Protein AF-A0A427ADV6-F1 (afdb_monomer_lite)

Radius of gyration: 22.24 Å; chains: 1; bounding box: 59×33×52 Å

Foldseek 3Di:
DPFWDKDKWWAAPVRDTDDPDDPDPVGTQAIEIETEQCQAGLVPGGDDNVVVVVVVVVCVVVRHPHYHYDDPPCNVPPDDDFDALLPDDDPVDPPDRDGHHPLQVVVVCVVSVHDPVDDSVVSLVVSVVVCVVVVHHRNDPNSVVVVVVVVVVVVD

InterPro domains:
  IPR000138 Hydroxymethylglutaryl-CoA lyase, active site [PS01062] (83-92)
  IPR000891 Pyruvate carboxyltransferase [PF00682] (75-130)
  IPR013785 Aldolase-type TIM barrel [G3DSA:3.20.20.70] (5-76)
  IPR013785 Aldolase-type TIM barrel [G3DSA:3.20.20.70] (77-149)
  IPR043594 HMG-CoA lyase [PTHR42738] (75-155)

Structure (mmCIF, N/CA/C/O backbone):
data_AF-A0A427ADV6-F1
#
_entry.id   AF-A0A427ADV6-F1
#
loop_
_atom_site.group_PDB
_atom_site.id
_atom_site.type_symbol
_atom_site.label_atom_id
_atom_site.label_alt_id
_atom_site.label_comp_id
_atom_site.label_asym_id
_atom_site.label_entity_id
_atom_site.label_seq_id
_atom_site.pdbx_PDB_ins_code
_atom_site.Cartn_x
_atom_site.Cartn_y
_atom_site.Cartn_z
_atom_site.occupancy
_atom_site.B_iso_or_equiv
_atom_site.auth_seq_id
_atom_site.auth_comp_id
_atom_site.auth_asym_id
_atom_site.auth_atom_id
_atom_site.pdbx_PDB_model_num
ATOM 1 N N . MET A 1 1 ? 5.000 10.849 -22.763 1.00 41.97 1 MET A N 1
ATOM 2 C CA . MET A 1 1 ? 5.275 9.933 -21.638 1.00 41.97 1 MET A CA 1
ATOM 3 C C . MET A 1 1 ? 5.965 10.737 -20.554 1.00 41.97 1 MET A C 1
ATOM 5 O O . MET A 1 1 ? 7.061 11.215 -20.810 1.00 41.97 1 MET A O 1
ATOM 9 N N . ARG A 1 2 ? 5.294 11.013 -19.429 1.00 46.81 2 ARG A N 1
ATOM 10 C CA . ARG A 1 2 ? 5.815 11.906 -18.369 1.00 46.81 2 ARG A CA 1
ATOM 11 C C . ARG A 1 2 ? 5.969 11.225 -16.999 1.00 46.81 2 ARG A C 1
ATOM 13 O O . ARG A 1 2 ? 6.386 11.890 -16.062 1.00 46.81 2 ARG A O 1
ATOM 20 N N . THR A 1 3 ? 5.647 9.939 -16.863 1.00 48.06 3 THR A N 1
ATOM 21 C CA . THR A 1 3 ? 5.437 9.306 -15.544 1.00 48.06 3 THR A CA 1
ATOM 22 C C . THR A 1 3 ? 6.441 8.222 -15.155 1.00 48.06 3 THR A C 1
ATOM 24 O O . THR A 1 3 ? 6.494 7.864 -13.980 1.00 48.06 3 THR A O 1
ATOM 27 N N . THR A 1 4 ? 7.279 7.732 -16.070 1.00 53.75 4 THR A N 1
ATOM 28 C CA . THR A 1 4 ? 8.425 6.890 -15.700 1.00 53.75 4 THR A CA 1
ATOM 29 C C . THR A 1 4 ? 9.515 7.798 -15.137 1.00 53.75 4 THR A C 1
ATOM 31 O O . THR A 1 4 ? 10.126 8.576 -15.873 1.00 53.75 4 THR A O 1
ATOM 34 N N . GLN A 1 5 ? 9.722 7.756 -13.822 1.00 58.78 5 GLN A N 1
ATOM 35 C CA . GLN A 1 5 ? 10.855 8.437 -13.205 1.00 58.78 5 GLN A CA 1
ATOM 36 C C . GLN A 1 5 ? 12.057 7.506 -13.274 1.00 58.78 5 GLN A C 1
ATOM 38 O O . GLN A 1 5 ? 11.994 6.357 -12.838 1.00 58.78 5 GLN A O 1
ATOM 43 N N . TYR A 1 6 ? 13.151 8.022 -13.825 1.00 66.75 6 TYR A N 1
ATOM 44 C CA . TYR A 1 6 ? 14.423 7.322 -13.850 1.00 66.75 6 TYR A CA 1
ATOM 45 C C . TYR A 1 6 ? 15.341 7.944 -12.819 1.00 66.75 6 TYR A C 1
ATOM 47 O O . TYR A 1 6 ? 15.563 9.156 -12.825 1.00 66.75 6 TYR A O 1
ATOM 55 N N . TRP A 1 7 ? 15.888 7.104 -11.953 1.00 60.16 7 TRP A N 1
ATOM 56 C CA . TRP A 1 7 ? 16.974 7.495 -11.069 1.00 60.16 7 TRP A CA 1
ATOM 57 C C . TRP A 1 7 ? 18.241 6.829 -11.564 1.00 60.16 7 TRP A C 1
ATOM 59 O O . TRP A 1 7 ? 18.233 5.642 -11.882 1.00 60.16 7 TRP A O 1
ATOM 69 N N . TYR A 1 8 ? 19.320 7.598 -11.645 1.00 67.69 8 TYR A N 1
ATOM 70 C CA . TYR A 1 8 ? 20.611 7.093 -12.080 1.00 67.69 8 TYR A CA 1
ATOM 71 C C . TYR A 1 8 ? 21.647 7.231 -10.974 1.00 67.69 8 TYR A C 1
ATOM 73 O O . TYR A 1 8 ? 21.718 8.244 -10.273 1.00 67.69 8 TYR A O 1
ATOM 81 N N . ARG A 1 9 ? 22.482 6.204 -10.840 1.00 67.50 9 ARG A N 1
ATOM 82 C CA . ARG A 1 9 ? 23.658 6.219 -9.978 1.00 67.50 9 ARG A CA 1
ATOM 83 C C . ARG A 1 9 ? 24.883 5.912 -10.827 1.00 67.50 9 ARG A C 1
ATOM 85 O O . ARG A 1 9 ? 24.930 4.901 -11.519 1.00 67.50 9 ARG A O 1
ATOM 92 N N . TYR A 1 10 ? 25.873 6.797 -10.759 1.00 68.69 10 TYR A N 1
ATOM 93 C CA . TYR A 1 10 ? 27.177 6.551 -11.364 1.00 68.69 10 TYR A CA 1
ATOM 94 C C . TYR A 1 10 ? 28.051 5.782 -10.382 1.00 68.69 10 TYR A C 1
ATOM 96 O O . TYR A 1 10 ? 28.064 6.095 -9.186 1.00 68.69 10 TYR A O 1
ATOM 104 N N . ARG A 1 11 ? 28.818 4.822 -10.895 1.00 65.00 11 ARG A N 1
ATOM 105 C CA . ARG A 1 11 ? 29.942 4.228 -10.170 1.00 65.00 11 ARG A CA 1
ATOM 106 C C . ARG A 1 11 ? 31.261 4.561 -10.849 1.00 65.00 11 ARG A C 1
ATOM 108 O O . ARG A 1 11 ? 31.338 4.678 -12.075 1.00 65.00 11 ARG A O 1
ATOM 115 N N . ASP A 1 12 ? 32.298 4.744 -10.039 1.00 65.81 12 ASP A N 1
ATOM 116 C CA . ASP A 1 12 ? 33.672 4.797 -10.539 1.00 65.81 12 ASP A CA 1
ATOM 117 C C . ASP A 1 12 ? 34.142 3.416 -11.032 1.00 65.81 12 ASP A C 1
ATOM 119 O O . ASP A 1 12 ? 33.444 2.409 -10.898 1.00 65.81 12 ASP A O 1
ATOM 123 N N . LYS A 1 13 ? 35.347 3.359 -11.612 1.00 63.88 13 LYS A N 1
ATOM 124 C CA . LYS A 1 13 ? 35.954 2.111 -12.112 1.00 63.88 13 LYS A CA 1
ATOM 125 C C . LYS A 1 13 ? 36.195 1.054 -11.023 1.00 63.88 13 LYS A C 1
ATOM 127 O O . LYS A 1 13 ? 36.498 -0.085 -11.358 1.00 63.88 13 LYS A O 1
ATOM 132 N N . LEU A 1 14 ? 36.092 1.429 -9.747 1.00 65.50 14 LEU A N 1
ATOM 133 C CA . LEU A 1 14 ? 36.281 0.567 -8.579 1.00 65.50 14 LEU A CA 1
ATOM 134 C C . LEU A 1 14 ? 34.939 0.127 -7.961 1.00 65.50 14 LEU A C 1
ATOM 136 O O . LEU A 1 14 ? 34.932 -0.616 -6.983 1.00 65.50 14 LEU A O 1
ATOM 140 N N . GLY A 1 15 ? 33.802 0.552 -8.528 1.00 61.91 15 GLY A N 1
ATOM 141 C CA . GLY A 1 15 ? 32.462 0.185 -8.071 1.00 61.91 15 GLY A CA 1
ATOM 142 C C . GLY A 1 15 ? 31.889 1.076 -6.961 1.00 61.91 15 GLY A C 1
ATOM 143 O O . GLY A 1 15 ? 30.833 0.747 -6.414 1.00 61.91 15 GLY A O 1
ATOM 144 N N . THR A 1 16 ? 32.520 2.205 -6.630 1.00 64.56 16 THR A N 1
ATOM 145 C CA . THR A 1 16 ? 32.068 3.112 -5.560 1.00 64.56 16 THR A CA 1
ATOM 146 C C . THR A 1 16 ? 30.948 4.041 -6.052 1.00 64.56 16 THR A C 1
ATOM 148 O O . THR A 1 16 ? 31.099 4.636 -7.121 1.00 64.56 16 THR A O 1
ATOM 151 N N . PRO A 1 17 ? 29.842 4.234 -5.299 1.00 61.41 17 PRO A N 1
ATOM 152 C CA . PRO A 1 17 ? 28.791 5.195 -5.648 1.00 61.41 17 PRO A CA 1
ATOM 153 C C . PRO A 1 17 ? 29.295 6.645 -5.716 1.00 61.41 17 PRO A C 1
ATOM 155 O O . PRO A 1 17 ? 29.901 7.145 -4.770 1.00 61.41 17 PRO A O 1
ATOM 158 N N . VAL A 1 18 ? 28.971 7.359 -6.795 1.00 64.12 18 VAL A N 1
ATOM 159 C CA . VAL A 1 18 ? 29.383 8.753 -7.026 1.00 64.12 18 VAL A CA 1
ATOM 160 C C . VAL A 1 18 ? 28.156 9.668 -6.995 1.00 64.12 18 VAL A C 1
ATOM 162 O O . VAL A 1 18 ? 27.179 9.440 -7.708 1.00 64.12 18 VAL A O 1
ATOM 165 N N . ARG A 1 19 ? 28.189 10.729 -6.174 1.00 56.81 19 ARG A N 1
ATOM 166 C CA . ARG A 1 19 ? 27.115 11.740 -6.138 1.00 56.81 19 ARG A CA 1
ATOM 167 C C . ARG A 1 19 ? 27.128 12.593 -7.409 1.00 56.81 19 ARG A C 1
ATOM 169 O O . ARG A 1 19 ? 28.155 13.149 -7.796 1.00 56.81 19 ARG A O 1
ATOM 176 N N . THR A 1 20 ? 25.956 12.727 -8.019 1.00 53.91 20 THR A N 1
ATOM 177 C CA . THR A 1 20 ? 25.670 13.504 -9.229 1.00 53.91 20 THR A CA 1
ATOM 178 C C . THR A 1 20 ? 25.821 15.003 -8.973 1.00 53.91 20 THR A C 1
ATOM 180 O O . THR A 1 20 ? 24.867 15.687 -8.619 1.00 53.91 20 THR A O 1
ATOM 183 N N . GLY A 1 21 ? 27.046 15.504 -9.117 1.00 49.09 21 GLY A N 1
ATOM 184 C CA . GLY A 1 21 ? 27.366 16.935 -9.061 1.00 49.09 21 GLY A CA 1
ATOM 185 C C . GLY A 1 21 ? 28.679 17.312 -9.753 1.00 49.09 21 GLY A C 1
ATOM 186 O O . GLY A 1 21 ? 29.092 18.463 -9.680 1.00 49.09 21 GLY A O 1
ATOM 187 N N . LYS A 1 22 ? 29.359 16.364 -10.413 1.00 43.56 22 LYS A N 1
ATOM 188 C CA . LYS A 1 22 ? 30.622 16.612 -11.122 1.00 43.56 22 LYS A CA 1
ATOM 189 C C . LYS A 1 22 ? 30.373 16.639 -12.629 1.00 43.56 22 LYS A C 1
ATOM 191 O O . LYS A 1 22 ? 29.884 15.672 -13.200 1.00 43.56 22 LYS A O 1
ATOM 196 N N . SER A 1 23 ? 30.725 17.757 -13.252 1.00 41.84 23 SER A N 1
ATOM 197 C CA . SER A 1 23 ? 30.502 18.125 -14.657 1.00 41.84 23 SER A CA 1
ATOM 198 C C . SER A 1 23 ? 31.355 17.362 -15.683 1.00 41.84 23 SER A C 1
ATOM 200 O O . SER A 1 23 ? 31.376 17.747 -16.848 1.00 41.84 23 SER A O 1
ATOM 202 N N . ASN A 1 24 ? 32.054 16.290 -15.295 1.00 49.88 24 ASN A N 1
ATOM 203 C CA . ASN A 1 24 ? 32.928 15.553 -16.204 1.00 49.88 24 ASN A CA 1
ATOM 204 C C . ASN A 1 24 ? 32.726 14.039 -16.048 1.00 49.88 24 ASN A C 1
ATOM 206 O O . ASN A 1 24 ? 33.177 13.445 -15.072 1.00 49.88 24 ASN A O 1
ATOM 210 N N . LEU A 1 25 ? 32.007 13.435 -17.001 1.00 54.91 25 LEU A N 1
ATOM 211 C CA . LEU A 1 25 ? 31.660 12.006 -17.024 1.00 54.91 25 LEU A CA 1
ATOM 212 C C . LEU A 1 25 ? 32.768 11.119 -17.626 1.00 54.91 25 LEU A C 1
ATOM 214 O O . LEU A 1 25 ? 32.648 9.894 -17.631 1.00 54.91 25 LEU A O 1
ATOM 218 N N . ALA A 1 26 ? 33.853 11.721 -18.123 1.00 50.38 26 ALA A N 1
ATOM 219 C CA . ALA A 1 26 ? 34.992 11.018 -18.701 1.00 50.38 26 ALA A CA 1
ATOM 220 C C . ALA A 1 26 ? 35.737 10.203 -17.623 1.00 50.38 26 ALA A C 1
ATOM 222 O O . ALA A 1 26 ? 36.619 10.713 -16.937 1.00 50.38 26 ALA A O 1
ATOM 223 N N . GLY A 1 27 ? 35.363 8.930 -17.456 1.00 53.81 27 GLY A N 1
ATOM 224 C CA . GLY A 1 27 ? 36.023 7.997 -16.533 1.00 53.81 27 GLY A CA 1
ATOM 225 C C . GLY A 1 27 ? 35.102 7.082 -15.724 1.00 53.81 27 GLY A C 1
ATOM 226 O O . GLY A 1 27 ? 35.614 6.179 -15.065 1.00 53.81 27 GLY A O 1
ATOM 227 N N . TYR A 1 28 ? 33.783 7.276 -15.786 1.00 59.75 28 TYR A N 1
ATOM 228 C CA . TYR A 1 28 ? 32.787 6.426 -15.124 1.00 59.75 28 TYR A CA 1
ATOM 229 C C . TYR A 1 28 ? 32.260 5.385 -16.114 1.00 59.75 28 TYR A C 1
ATOM 231 O O . TYR A 1 28 ? 31.980 5.729 -17.260 1.00 59.75 28 TYR A O 1
ATOM 239 N N . SER A 1 29 ? 32.154 4.119 -15.707 1.00 56.00 29 SER A N 1
ATOM 240 C CA . SER A 1 29 ? 31.864 3.010 -16.635 1.00 56.00 29 SER A CA 1
ATOM 241 C C . SER A 1 29 ? 30.601 2.212 -16.318 1.00 56.00 29 SER A C 1
ATOM 243 O O . SER A 1 29 ? 30.346 1.220 -16.989 1.00 56.00 29 SER A O 1
ATOM 245 N N . ILE A 1 30 ? 29.814 2.595 -15.309 1.00 55.78 30 ILE A N 1
ATOM 246 C CA . ILE A 1 30 ? 28.619 1.838 -14.905 1.00 55.78 30 ILE A CA 1
ATOM 247 C C . ILE A 1 30 ? 27.530 2.827 -14.480 1.00 55.78 30 ILE A C 1
ATOM 249 O O . ILE A 1 30 ? 27.680 3.540 -13.481 1.00 55.78 30 ILE A O 1
ATOM 253 N N . LEU A 1 31 ? 26.455 2.871 -15.270 1.00 67.06 31 LEU A N 1
ATOM 254 C CA . LEU A 1 31 ? 25.216 3.582 -14.970 1.00 67.06 31 LEU A CA 1
ATOM 255 C C . LEU A 1 31 ? 24.190 2.549 -14.495 1.00 67.06 31 LEU A C 1
ATOM 257 O O . LEU A 1 31 ? 23.659 1.791 -15.306 1.00 67.06 31 LEU A O 1
ATOM 261 N N . GLU A 1 32 ? 23.940 2.509 -13.187 1.00 73.31 32 GLU A N 1
ATOM 262 C CA . GLU A 1 32 ? 22.789 1.790 -12.638 1.00 73.31 32 GLU A CA 1
ATOM 263 C C . GLU A 1 32 ? 21.568 2.687 -12.807 1.00 73.31 32 GLU A C 1
ATOM 265 O O . GLU A 1 32 ? 21.523 3.794 -12.252 1.00 73.31 32 GLU A O 1
ATOM 270 N N . VAL A 1 33 ? 20.588 2.223 -13.581 1.00 77.31 33 VAL A N 1
ATOM 271 C CA . VAL A 1 33 ? 19.334 2.949 -13.787 1.00 77.31 33 VAL A CA 1
ATOM 272 C C . VAL A 1 33 ? 18.193 2.209 -13.124 1.00 77.31 33 VAL A C 1
ATOM 274 O O . VAL A 1 33 ? 17.997 1.016 -13.328 1.00 77.31 33 VAL A O 1
ATOM 277 N N . TYR A 1 34 ? 17.407 2.946 -12.354 1.00 82.12 34 TYR A N 1
ATOM 278 C CA . TYR A 1 34 ? 16.160 2.468 -11.789 1.00 82.12 34 TYR A CA 1
ATOM 279 C C . TYR A 1 34 ? 14.988 2.990 -12.615 1.00 82.12 34 TYR A C 1
ATOM 281 O O . TYR A 1 34 ? 14.861 4.201 -12.805 1.00 82.12 34 TYR A O 1
ATOM 289 N N . VAL A 1 35 ? 14.133 2.086 -13.082 1.00 83.56 35 VAL A N 1
ATOM 290 C CA . VAL A 1 35 ? 12.896 2.394 -13.806 1.00 83.56 35 VAL A CA 1
ATOM 291 C C . VAL A 1 35 ? 11.722 2.172 -12.858 1.00 83.56 35 VAL A C 1
ATOM 293 O O . VAL A 1 35 ? 11.504 1.047 -12.412 1.00 83.56 35 VAL A O 1
ATOM 296 N N . SER A 1 36 ? 10.966 3.226 -12.543 1.00 82.50 36 SER A N 1
ATOM 297 C CA . SER A 1 36 ? 9.758 3.124 -11.713 1.00 82.50 36 SER A CA 1
ATOM 298 C C . SER A 1 36 ? 8.499 2.790 -12.527 1.00 82.50 36 SER A C 1
ATOM 300 O O . SER A 1 36 ? 8.480 2.940 -13.750 1.00 82.50 36 SER A O 1
ATOM 302 N N . CYS A 1 37 ? 7.425 2.380 -11.839 1.00 80.81 37 CYS A N 1
ATOM 303 C CA . CYS A 1 37 ? 6.101 2.115 -12.424 1.00 80.81 37 CYS A CA 1
ATOM 304 C C . CYS A 1 37 ? 6.098 1.021 -13.512 1.00 80.81 37 CYS A C 1
ATOM 306 O O . CYS A 1 37 ? 5.369 1.124 -14.496 1.00 80.81 37 CYS A O 1
ATOM 308 N N . VAL A 1 38 ? 6.918 -0.026 -13.365 1.00 83.06 38 VAL A N 1
ATOM 309 C CA . VAL A 1 38 ? 7.090 -1.051 -14.419 1.00 83.06 38 VAL A CA 1
ATOM 310 C C . VAL A 1 38 ? 5.880 -1.969 -14.598 1.00 83.06 38 VAL A C 1
ATOM 312 O O . VAL A 1 38 ? 5.719 -2.550 -15.662 1.00 83.06 38 VAL A O 1
ATOM 315 N N . VAL A 1 39 ? 5.020 -2.090 -13.585 1.00 80.62 39 VAL A N 1
ATOM 316 C CA . VAL A 1 39 ? 3.781 -2.884 -13.678 1.00 80.62 39 VAL A CA 1
ATOM 317 C C . VAL A 1 39 ? 2.550 -1.993 -13.858 1.00 80.62 39 VAL A C 1
ATOM 319 O O . VAL A 1 39 ? 1.624 -2.320 -14.601 1.00 80.62 39 VAL A O 1
ATOM 322 N N . GLY A 1 40 ? 2.548 -0.820 -13.232 1.00 76.06 40 GLY A N 1
ATOM 323 C CA . GLY A 1 40 ? 1.466 0.146 -13.343 1.00 76.06 40 GLY A CA 1
ATOM 324 C C . GLY A 1 40 ? 1.908 1.536 -12.913 1.00 76.06 40 GLY A C 1
ATOM 325 O O . GLY A 1 40 ? 2.810 1.692 -12.095 1.00 76.06 40 GLY A O 1
ATOM 326 N N . CYS A 1 41 ? 1.259 2.547 -13.479 1.00 79.56 41 CYS A N 1
ATOM 327 C CA . CYS A 1 41 ? 1.372 3.938 -13.081 1.00 79.56 41 CYS A CA 1
ATOM 328 C C . CYS A 1 41 ? 0.050 4.372 -12.419 1.00 79.56 41 CYS A C 1
ATOM 330 O O . CYS A 1 41 ? -1.006 4.117 -12.994 1.00 79.56 41 CYS A O 1
ATOM 332 N N . PRO A 1 42 ? 0.056 5.098 -11.286 1.00 71.81 42 PRO A N 1
ATOM 333 C CA . PRO A 1 42 ? -1.174 5.545 -10.626 1.00 71.81 42 PRO A CA 1
ATOM 334 C C . PRO A 1 42 ? -1.992 6.534 -11.460 1.00 71.81 42 PRO A C 1
ATOM 336 O O . PRO A 1 42 ? -3.174 6.728 -11.214 1.00 71.81 42 PRO A O 1
ATOM 339 N N . VAL A 1 43 ? -1.347 7.187 -12.429 1.00 76.75 43 VAL A N 1
ATOM 340 C CA . VAL A 1 43 ? -1.962 8.203 -13.291 1.00 76.75 43 VAL A CA 1
ATOM 341 C C . VAL A 1 43 ? -2.360 7.614 -14.643 1.00 76.75 43 VAL A C 1
ATOM 343 O O . VAL A 1 43 ? -3.436 7.906 -15.151 1.00 76.75 43 VAL A O 1
ATOM 346 N N . GLU A 1 44 ? -1.488 6.800 -15.242 1.00 75.44 44 GLU A N 1
ATOM 347 C CA . GLU A 1 44 ? -1.681 6.274 -16.602 1.00 75.44 44 GLU A CA 1
ATOM 348 C C . GLU A 1 44 ? -2.282 4.855 -16.628 1.00 75.44 44 GLU A C 1
ATOM 350 O O . GLU A 1 44 ? -2.673 4.377 -17.690 1.00 75.44 44 GLU A O 1
ATOM 355 N N . GLY A 1 45 ? -2.394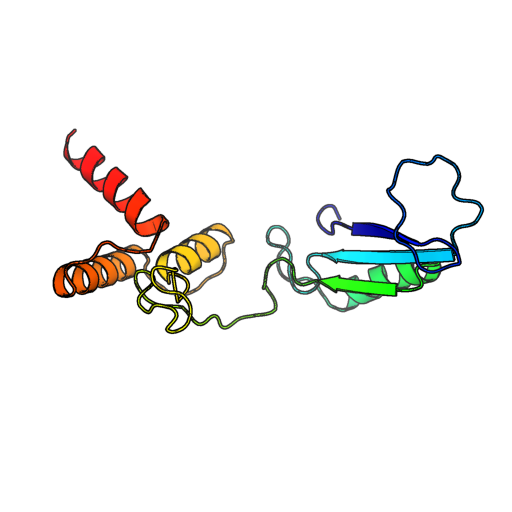 4.190 -15.474 1.00 76.25 45 GLY A N 1
ATOM 356 C CA . GLY A 1 45 ? -2.927 2.835 -15.357 1.00 76.25 45 GLY A CA 1
ATOM 357 C C . GLY A 1 45 ? -1.885 1.743 -15.643 1.00 76.25 45 GLY A C 1
ATOM 358 O O . GLY A 1 45 ? -0.685 1.961 -15.446 1.00 76.25 45 GLY A O 1
ATOM 359 N N . PRO A 1 46 ? -2.320 0.537 -16.056 1.00 81.81 46 PRO A N 1
ATOM 360 C CA . PRO A 1 46 ? -1.428 -0.592 -16.316 1.00 81.81 46 PRO A CA 1
ATOM 361 C C . PRO A 1 46 ? -0.352 -0.257 -17.351 1.00 81.81 46 PRO A C 1
ATOM 363 O O . PRO A 1 46 ? -0.643 0.369 -18.373 1.00 81.81 46 PRO A O 1
ATOM 366 N N . VAL A 1 47 ? 0.882 -0.705 -17.109 1.00 83.19 47 VAL A N 1
ATOM 367 C CA . VAL A 1 47 ? 1.998 -0.496 -18.038 1.00 83.19 47 VAL A CA 1
ATOM 368 C C . VAL A 1 47 ? 2.262 -1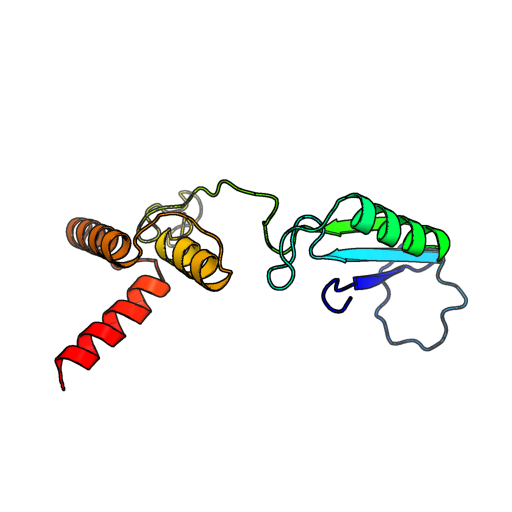.789 -18.819 1.00 83.19 47 VAL A C 1
ATOM 370 O O . VAL A 1 47 ? 2.650 -2.796 -18.232 1.00 83.19 47 VAL A O 1
ATOM 373 N N . PRO A 1 48 ? 2.056 -1.785 -20.148 1.00 84.81 48 PRO A N 1
ATOM 374 C CA . PRO A 1 48 ? 2.380 -2.914 -21.013 1.00 84.81 48 PRO A CA 1
ATOM 375 C C . PRO A 1 48 ? 3.859 -3.333 -20.942 1.00 84.81 48 PRO A C 1
ATOM 377 O O . PRO A 1 48 ? 4.759 -2.489 -20.970 1.00 84.81 48 PRO A O 1
ATOM 380 N N . ALA A 1 49 ? 4.118 -4.643 -20.897 1.00 86.25 49 ALA A N 1
ATOM 381 C CA . ALA A 1 49 ? 5.471 -5.193 -20.766 1.00 86.25 49 ALA A CA 1
ATOM 382 C C . ALA A 1 49 ? 6.388 -4.850 -21.957 1.00 86.25 49 ALA A C 1
ATOM 384 O O . ALA A 1 49 ? 7.588 -4.649 -21.778 1.00 86.25 49 ALA A O 1
ATOM 385 N N . ASP A 1 50 ? 5.832 -4.720 -23.163 1.00 87.88 50 ASP A N 1
ATOM 386 C CA . ASP A 1 50 ? 6.539 -4.280 -24.372 1.00 87.88 50 ASP A CA 1
ATOM 387 C C . ASP A 1 50 ? 7.099 -2.858 -24.224 1.00 87.88 50 ASP A C 1
ATOM 389 O O . ASP A 1 50 ? 8.220 -2.583 -24.657 1.00 87.88 50 ASP A O 1
ATOM 393 N N . LYS A 1 51 ? 6.375 -1.963 -23.540 1.00 86.00 51 LYS A N 1
ATOM 394 C CA . LYS A 1 51 ? 6.871 -0.613 -23.238 1.00 86.00 51 LYS A CA 1
ATOM 395 C C . LYS A 1 51 ? 8.030 -0.642 -22.250 1.00 86.00 51 LYS A C 1
ATOM 397 O O . LYS A 1 51 ? 9.009 0.075 -22.454 1.00 86.00 51 LYS A O 1
ATOM 402 N N . VAL A 1 52 ? 7.946 -1.472 -21.209 1.00 86.94 52 VAL A N 1
ATOM 403 C CA . VAL A 1 52 ? 9.047 -1.651 -20.246 1.00 86.94 52 VAL A CA 1
ATOM 404 C C . VAL A 1 52 ? 10.281 -2.200 -20.958 1.00 86.94 52 VAL A C 1
ATOM 406 O O . VAL A 1 52 ? 11.373 -1.661 -20.793 1.00 86.94 52 VAL A O 1
ATOM 409 N N . ALA A 1 53 ? 10.102 -3.208 -21.814 1.00 87.00 53 ALA A N 1
ATOM 410 C CA . ALA A 1 53 ? 11.176 -3.786 -22.615 1.00 87.00 53 ALA A CA 1
ATOM 411 C C . ALA A 1 53 ? 11.797 -2.763 -23.578 1.00 87.00 53 ALA A C 1
ATOM 413 O O . ALA A 1 53 ? 13.018 -2.703 -23.707 1.00 87.00 53 ALA A O 1
ATOM 414 N N . TYR A 1 54 ? 10.982 -1.919 -24.217 1.00 89.19 54 TYR A N 1
ATOM 415 C CA . TYR A 1 54 ? 11.464 -0.842 -25.082 1.00 89.19 54 TYR A CA 1
ATOM 416 C C . TYR A 1 54 ? 12.344 0.157 -24.320 1.00 89.19 54 TYR A C 1
ATOM 418 O O . TYR A 1 54 ? 13.434 0.503 -24.778 1.00 89.19 54 TYR A O 1
ATOM 426 N N . VAL A 1 55 ? 11.894 0.597 -23.144 1.00 86.25 55 VAL A N 1
ATOM 427 C CA . VAL A 1 55 ? 12.648 1.517 -22.282 1.00 86.25 55 VAL A CA 1
ATOM 428 C C . VAL A 1 55 ? 13.942 0.871 -21.793 1.00 86.25 55 VAL A C 1
ATOM 430 O O . VAL A 1 55 ? 15.003 1.481 -21.905 1.00 86.25 55 VAL A O 1
ATOM 433 N N . ALA A 1 56 ? 13.880 -0.371 -21.310 1.00 86.12 56 ALA A N 1
ATOM 434 C CA . ALA A 1 56 ? 15.056 -1.109 -20.862 1.00 86.12 56 ALA A CA 1
ATOM 435 C C . ALA A 1 56 ? 16.073 -1.281 -21.999 1.00 86.12 56 ALA A C 1
ATOM 437 O O . ALA A 1 56 ? 17.261 -1.044 -21.804 1.00 86.12 56 ALA A O 1
ATOM 438 N N . LYS A 1 57 ? 15.611 -1.595 -23.216 1.00 88.06 57 LYS A N 1
ATOM 439 C CA . LYS A 1 57 ? 16.472 -1.686 -24.399 1.00 88.06 57 LYS A CA 1
ATOM 440 C C . LYS A 1 57 ? 17.128 -0.349 -24.732 1.00 88.06 57 LYS A C 1
ATOM 442 O O . LYS A 1 57 ? 18.325 -0.309 -24.973 1.00 88.06 57 LYS A O 1
ATOM 447 N N . LYS A 1 58 ? 16.379 0.756 -24.692 1.00 86.44 58 LYS A N 1
ATOM 448 C CA . LYS A 1 58 ? 16.949 2.093 -24.913 1.00 86.44 58 LYS A CA 1
ATOM 449 C C . LYS A 1 58 ? 18.016 2.446 -23.881 1.00 86.44 58 LYS A C 1
ATOM 451 O O . LYS A 1 58 ? 19.048 2.983 -24.257 1.00 86.44 58 LYS A O 1
ATOM 456 N N . LEU A 1 59 ? 17.788 2.126 -22.609 1.00 82.88 59 LEU A N 1
ATOM 457 C CA . LEU A 1 59 ? 18.766 2.344 -21.543 1.00 82.88 59 LEU A CA 1
ATOM 458 C C . LEU A 1 59 ? 20.012 1.469 -21.733 1.00 82.88 59 LEU A C 1
ATOM 460 O O . LEU A 1 59 ? 21.133 1.955 -21.587 1.00 82.88 59 LEU A O 1
ATOM 464 N N . TYR A 1 60 ? 19.827 0.212 -22.130 1.00 83.19 60 TYR A N 1
ATOM 465 C CA . TYR A 1 60 ? 20.923 -0.690 -22.470 1.00 83.19 60 TYR A CA 1
ATOM 466 C C . TYR A 1 60 ? 21.763 -0.150 -23.638 1.00 83.19 60 TYR A C 1
ATOM 468 O O . TYR A 1 60 ? 22.979 -0.021 -23.511 1.00 83.19 60 TYR A O 1
ATOM 476 N N . ASP A 1 61 ? 21.117 0.274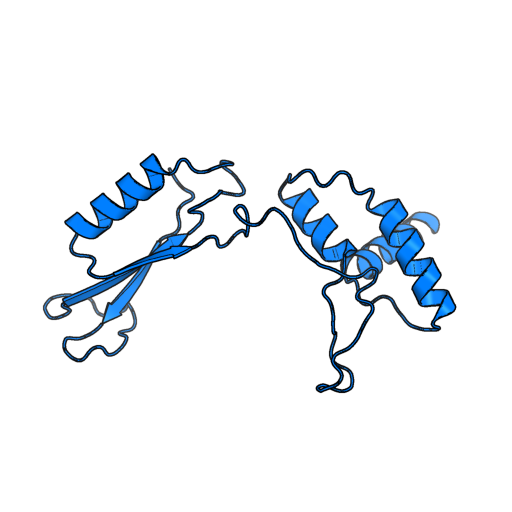 -24.730 1.00 83.06 61 ASP A N 1
ATOM 477 C CA . ASP A 1 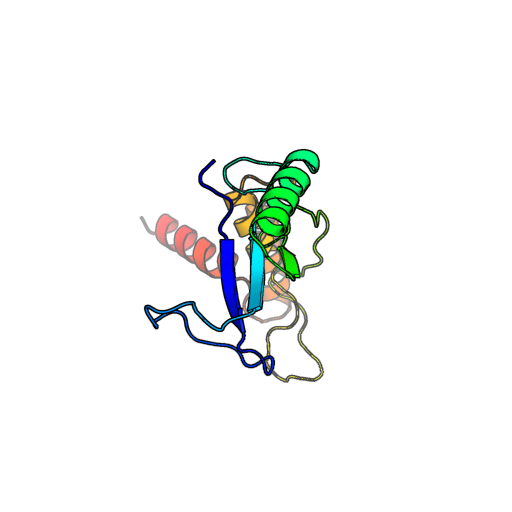61 ? 21.779 0.863 -25.903 1.00 83.06 61 ASP A CA 1
ATOM 478 C C . ASP A 1 61 ? 22.520 2.175 -25.563 1.00 83.06 61 ASP A C 1
ATOM 480 O O . ASP A 1 61 ? 23.485 2.544 -26.230 1.00 83.06 61 ASP A O 1
ATOM 484 N N . MET A 1 62 ? 22.093 2.881 -24.510 1.00 78.38 62 MET A N 1
ATOM 485 C CA . MET A 1 62 ? 22.758 4.081 -23.982 1.00 78.38 62 MET A CA 1
ATOM 486 C C . MET A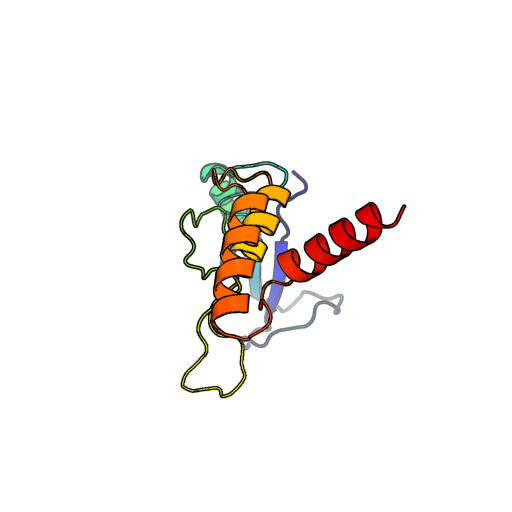 1 62 ? 23.972 3.772 -23.086 1.00 78.38 62 MET A C 1
ATOM 488 O O . MET A 1 62 ? 24.629 4.703 -22.621 1.00 78.38 62 MET A O 1
ATOM 492 N N . GLY A 1 63 ? 24.288 2.496 -22.844 1.00 77.19 63 GLY A N 1
ATOM 493 C CA . GLY A 1 63 ? 25.441 2.066 -22.050 1.00 77.19 63 GLY A CA 1
ATOM 494 C C . GLY A 1 63 ? 25.142 1.797 -20.573 1.00 77.19 63 GLY A C 1
ATOM 495 O O . GLY A 1 63 ? 26.074 1.742 -19.770 1.00 77.19 63 GLY A O 1
ATOM 496 N N . CYS A 1 64 ? 23.869 1.631 -20.191 1.00 76.00 64 CYS A N 1
ATOM 497 C CA . CYS A 1 64 ? 23.527 1.162 -18.846 1.00 76.00 64 CYS A CA 1
ATOM 498 C C . CYS A 1 64 ? 23.927 -0.307 -18.702 1.00 76.00 64 CYS A C 1
ATOM 500 O O . CYS A 1 64 ? 23.438 -1.168 -19.432 1.00 76.00 64 CYS A O 1
ATOM 502 N N . SER A 1 65 ? 24.798 -0.600 -17.744 1.00 73.94 65 SER A N 1
ATOM 503 C CA . SER A 1 65 ? 25.240 -1.961 -17.433 1.00 73.94 65 SER A CA 1
ATOM 504 C C . SER A 1 65 ? 24.288 -2.689 -16.486 1.00 73.94 65 SER A C 1
ATOM 506 O O . SER A 1 65 ? 24.296 -3.916 -16.440 1.00 73.94 65 SER A O 1
ATOM 508 N N . GLU A 1 66 ? 23.453 -1.948 -15.755 1.00 76.25 66 GLU A N 1
ATOM 509 C CA . GLU A 1 66 ? 22.459 -2.499 -14.842 1.00 76.25 66 GLU A CA 1
ATOM 510 C C . GLU A 1 66 ? 21.172 -1.670 -14.888 1.00 76.25 66 GLU A C 1
ATOM 512 O O . GLU A 1 66 ? 21.192 -0.437 -14.810 1.00 76.25 66 GLU A O 1
ATOM 517 N N . ILE A 1 67 ? 20.040 -2.362 -15.022 1.00 84.19 67 ILE A N 1
ATOM 518 C CA . ILE A 1 67 ? 18.709 -1.761 -15.079 1.00 84.19 67 ILE A CA 1
ATOM 519 C C . ILE A 1 67 ? 17.836 -2.465 -14.044 1.00 84.19 67 ILE A C 1
ATOM 521 O O . ILE A 1 67 ? 17.513 -3.643 -14.183 1.00 84.19 67 ILE A O 1
ATOM 525 N N . SER A 1 68 ? 17.446 -1.733 -13.007 1.00 82.81 68 SER A N 1
ATOM 526 C CA . SER A 1 68 ? 16.544 -2.210 -11.966 1.00 82.81 68 SER A CA 1
ATOM 527 C C . SER A 1 68 ? 15.110 -1.802 -12.303 1.00 82.81 68 SER A C 1
ATOM 529 O O . SER A 1 68 ? 14.820 -0.623 -12.518 1.00 82.81 68 SER A O 1
ATOM 531 N N . LEU A 1 69 ? 14.213 -2.785 -12.383 1.00 85.06 69 LEU A N 1
ATOM 532 C CA . LEU A 1 69 ? 12.796 -2.587 -12.683 1.00 85.06 69 LEU A CA 1
ATOM 533 C C . LEU A 1 69 ? 11.996 -2.599 -11.379 1.00 85.06 69 LEU A C 1
ATOM 535 O O . LEU A 1 69 ? 11.967 -3.603 -10.671 1.00 85.06 69 LEU A O 1
ATOM 539 N N . GLY A 1 70 ? 11.357 -1.477 -11.060 1.00 81.31 70 GLY A N 1
ATOM 540 C CA . GLY A 1 70 ? 10.678 -1.265 -9.792 1.00 81.31 70 GLY A CA 1
ATOM 541 C C . GLY A 1 70 ? 9.177 -1.060 -9.918 1.00 81.31 70 GLY A C 1
ATOM 542 O O . GLY A 1 70 ? 8.720 -0.121 -10.575 1.00 81.31 70 GLY A O 1
ATOM 543 N N . ASP A 1 71 ? 8.396 -1.875 -9.210 1.00 79.88 71 ASP A N 1
ATOM 544 C CA . ASP A 1 71 ? 6.990 -1.580 -8.938 1.00 79.88 71 ASP A CA 1
ATOM 545 C C . ASP A 1 71 ? 6.866 -0.735 -7.668 1.00 79.88 71 ASP A C 1
ATOM 547 O O . ASP A 1 71 ? 6.486 -1.196 -6.595 1.00 79.88 71 ASP A O 1
ATOM 551 N N . THR A 1 72 ? 7.215 0.541 -7.800 1.00 70.56 72 THR A N 1
ATOM 552 C CA . THR A 1 72 ? 7.150 1.529 -6.712 1.00 70.56 72 THR A CA 1
ATOM 553 C C . THR A 1 72 ? 5.743 1.749 -6.164 1.00 70.56 72 THR A C 1
ATOM 555 O O . THR A 1 72 ? 5.583 2.360 -5.113 1.00 70.56 72 THR A O 1
ATOM 558 N N . THR A 1 73 ? 4.726 1.293 -6.889 1.00 68.69 73 THR A N 1
ATOM 559 C CA . THR A 1 73 ? 3.313 1.511 -6.576 1.00 68.69 73 THR A CA 1
ATOM 560 C C . THR A 1 73 ? 2.610 0.257 -6.079 1.00 68.69 73 THR A C 1
ATOM 562 O O . THR A 1 73 ? 1.458 0.348 -5.670 1.00 68.69 73 THR A O 1
ATOM 565 N N . GLY A 1 74 ? 3.282 -0.898 -6.110 1.00 67.69 74 GLY A N 1
ATOM 566 C CA . GLY A 1 74 ? 2.688 -2.184 -5.751 1.00 67.69 74 GLY A CA 1
ATOM 567 C C . GLY A 1 74 ? 1.543 -2.613 -6.676 1.00 67.69 74 GLY A C 1
ATOM 568 O O . GLY A 1 74 ? 0.737 -3.443 -6.280 1.00 67.69 74 GLY A O 1
ATOM 569 N N . MET A 1 75 ? 1.442 -2.060 -7.891 1.00 69.69 75 MET A N 1
ATOM 570 C CA . MET A 1 75 ? 0.367 -2.361 -8.852 1.00 69.69 75 MET A CA 1
ATOM 571 C C . MET A 1 75 ? 0.434 -3.799 -9.393 1.00 69.69 75 MET A C 1
ATOM 573 O O . MET A 1 75 ? -0.561 -4.319 -9.890 1.00 69.69 75 MET A O 1
ATOM 577 N N . GLY A 1 76 ? 1.596 -4.447 -9.307 1.00 67.62 76 GLY A N 1
ATOM 578 C CA . GLY A 1 76 ? 1.785 -5.868 -9.587 1.00 67.62 76 GLY A CA 1
ATOM 579 C C . GLY A 1 76 ? 1.431 -6.784 -8.421 1.00 67.62 76 GLY A C 1
ATOM 580 O O . GLY A 1 76 ? 1.411 -8.000 -8.595 1.00 67.62 76 GLY A O 1
ATOM 581 N N . ILE A 1 77 ? 1.137 -6.220 -7.248 1.00 67.38 77 ILE A N 1
ATOM 582 C CA . ILE A 1 77 ? 0.723 -6.953 -6.057 1.00 67.38 77 ILE A CA 1
ATOM 583 C C . ILE A 1 77 ? -0.773 -6.705 -5.853 1.00 67.38 77 ILE A C 1
ATOM 585 O O . ILE A 1 77 ? -1.197 -5.640 -5.418 1.00 67.38 77 ILE A O 1
ATOM 589 N N . SER A 1 78 ? -1.598 -7.705 -6.161 1.00 73.75 78 SER A N 1
ATOM 590 C CA . SER A 1 78 ? -3.058 -7.601 -6.029 1.00 73.75 78 SER A CA 1
ATOM 591 C C . SER A 1 78 ? -3.597 -8.077 -4.675 1.00 73.75 78 SER A C 1
ATOM 593 O O . SER A 1 78 ? -4.805 -8.024 -4.452 1.00 73.75 78 SER A O 1
ATOM 595 N N . VAL A 1 79 ? -2.733 -8.582 -3.789 1.00 81.06 79 VAL A N 1
ATOM 596 C CA . VAL A 1 79 ? -3.105 -9.127 -2.475 1.00 81.06 79 VAL A CA 1
ATOM 597 C C . VAL A 1 79 ? -2.207 -8.519 -1.406 1.00 81.06 79 VAL A C 1
ATOM 599 O O . VAL A 1 79 ? -0.985 -8.574 -1.518 1.00 81.06 79 VAL A O 1
ATOM 602 N N . ILE A 1 80 ? -2.819 -7.935 -0.377 1.00 84.31 80 ILE A N 1
ATOM 603 C CA . ILE A 1 80 ? -2.127 -7.296 0.743 1.00 84.31 80 ILE A CA 1
ATOM 604 C C . ILE A 1 80 ? -2.763 -7.794 2.038 1.00 84.31 80 ILE A C 1
ATOM 606 O O . ILE A 1 80 ? -3.956 -7.581 2.264 1.00 84.31 80 ILE A O 1
ATOM 610 N N . ASP A 1 81 ? -1.954 -8.393 2.906 1.00 89.50 81 ASP A N 1
ATOM 611 C CA . ASP A 1 81 ? -2.379 -8.738 4.258 1.00 89.50 81 ASP A CA 1
ATOM 612 C C . ASP A 1 81 ? -2.292 -7.507 5.166 1.00 89.50 81 ASP A C 1
ATOM 614 O O . ASP A 1 81 ? -1.311 -6.760 5.173 1.00 89.50 81 ASP A O 1
ATOM 618 N N . SER A 1 82 ? -3.347 -7.276 5.939 1.00 92.69 82 SER A N 1
ATOM 619 C CA . SER A 1 82 ? -3.448 -6.165 6.887 1.00 92.69 82 SER A CA 1
ATOM 620 C C . SER A 1 82 ? -4.302 -6.578 8.083 1.00 92.69 82 SER A C 1
ATOM 622 O O . SER A 1 82 ? -4.873 -7.669 8.112 1.00 92.69 82 SER A O 1
ATOM 624 N N . SER A 1 83 ? -4.381 -5.736 9.110 1.00 93.75 83 SER A N 1
ATOM 625 C CA . SER A 1 83 ? -5.252 -5.982 10.262 1.00 93.75 83 SER A CA 1
ATOM 626 C C . SER A 1 83 ? -6.094 -4.761 10.582 1.00 93.75 83 SER A C 1
ATOM 628 O O . SER A 1 83 ? -5.587 -3.641 10.618 1.00 93.75 83 SER A O 1
ATOM 630 N N . VAL A 1 84 ? -7.375 -4.990 10.868 1.00 94.31 84 VAL A N 1
ATOM 631 C CA . VAL A 1 84 ? -8.316 -3.953 11.310 1.00 94.31 84 VAL A CA 1
ATOM 632 C C . VAL A 1 84 ? -7.699 -3.157 12.457 1.00 94.31 84 VAL A C 1
ATOM 634 O O . VAL A 1 84 ? -7.104 -3.753 13.354 1.00 94.31 84 VAL A O 1
ATOM 637 N N . ALA A 1 85 ? -7.800 -1.828 12.417 1.00 91.75 85 ALA A N 1
ATOM 638 C CA . ALA A 1 85 ? -7.272 -0.900 13.412 1.00 91.75 85 ALA A CA 1
ATOM 639 C C . ALA A 1 85 ? -5.777 -1.080 13.760 1.00 91.75 85 ALA A C 1
ATOM 641 O O . ALA A 1 85 ? -5.328 -0.629 14.818 1.00 91.75 85 ALA A O 1
ATOM 642 N N . GLY A 1 86 ? -4.993 -1.751 12.907 1.00 89.50 86 GLY A N 1
ATOM 643 C CA . GLY A 1 86 ? -3.601 -2.107 13.204 1.00 89.50 86 GLY A CA 1
ATOM 644 C C . GLY A 1 86 ? -3.482 -3.057 14.399 1.00 89.50 86 GLY A C 1
ATOM 645 O O . GLY A 1 86 ? -2.614 -2.886 15.262 1.00 89.50 86 GLY A O 1
ATOM 646 N N . LEU A 1 87 ? -4.413 -4.009 14.516 1.00 89.50 87 LEU A N 1
ATOM 647 C CA . LEU A 1 87 ? -4.365 -5.048 15.542 1.00 89.50 87 LEU A CA 1
ATOM 648 C C . LEU A 1 87 ? -3.143 -5.956 15.369 1.00 89.50 87 LEU A C 1
ATOM 650 O O . LEU A 1 87 ? -2.684 -6.214 14.261 1.00 89.50 87 LEU A O 1
ATOM 654 N N . GLY A 1 88 ? -2.650 -6.475 16.492 1.00 82.38 88 GLY A N 1
ATOM 655 C CA . GLY A 1 88 ? -1.398 -7.226 16.540 1.00 82.38 88 GLY A CA 1
ATOM 656 C C . GLY A 1 88 ? -0.185 -6.324 16.785 1.00 82.38 88 GLY A C 1
ATOM 657 O O . GLY A 1 88 ? -0.123 -5.173 16.356 1.00 82.38 88 GLY A O 1
ATOM 658 N N . GLY A 1 89 ? 0.777 -6.850 17.536 1.00 83.56 89 GLY A N 1
ATOM 659 C CA . GLY A 1 89 ? 2.048 -6.199 17.847 1.00 83.56 89 GLY A CA 1
ATOM 660 C C . GLY A 1 89 ? 3.212 -7.125 17.517 1.00 83.56 89 GLY A C 1
ATOM 661 O O . GLY A 1 89 ? 3.019 -8.320 17.297 1.00 83.56 89 GLY A O 1
ATOM 662 N N . CYS A 1 90 ? 4.426 -6.586 17.499 1.00 79.69 90 CYS A N 1
ATOM 663 C CA . CYS A 1 90 ? 5.620 -7.400 17.306 1.00 79.69 90 CYS A CA 1
ATOM 664 C C . CYS A 1 90 ? 6.061 -8.024 18.647 1.00 79.69 90 CYS A C 1
ATOM 666 O O . CYS A 1 90 ? 6.355 -7.273 19.582 1.00 79.69 90 CYS A O 1
ATOM 668 N N . PRO A 1 91 ? 6.178 -9.363 18.770 1.00 83.56 91 PRO A N 1
ATOM 669 C CA . PRO A 1 91 ? 6.644 -10.002 20.007 1.00 83.56 91 PRO A CA 1
ATOM 670 C C . PRO A 1 91 ? 8.096 -9.634 20.355 1.00 83.56 91 PRO A C 1
ATOM 672 O O . PRO A 1 91 ? 8.487 -9.691 21.519 1.00 83.56 91 PRO A O 1
ATOM 675 N N . TYR A 1 92 ? 8.880 -9.208 19.361 1.00 85.31 92 TYR A N 1
ATOM 676 C CA . TYR A 1 92 ? 10.283 -8.822 19.515 1.00 85.31 92 TYR A CA 1
ATOM 677 C C . TYR A 1 92 ? 10.486 -7.328 19.810 1.00 85.31 92 TYR A C 1
ATOM 679 O O . TYR A 1 92 ? 11.543 -6.946 20.303 1.00 85.31 92 TYR A O 1
ATOM 687 N N . ALA A 1 93 ? 9.490 -6.477 19.538 1.00 78.56 93 ALA A N 1
ATOM 688 C CA . ALA A 1 93 ? 9.584 -5.028 19.706 1.00 78.56 93 ALA A CA 1
ATOM 689 C C . ALA A 1 93 ? 8.416 -4.513 20.556 1.00 78.56 93 ALA A C 1
ATOM 691 O O . ALA A 1 93 ? 7.358 -4.134 20.046 1.00 78.56 93 ALA A O 1
ATOM 692 N N . LYS A 1 94 ? 8.615 -4.507 21.880 1.00 76.00 94 LYS A N 1
ATOM 693 C CA . LYS A 1 94 ? 7.605 -4.057 22.848 1.00 76.00 94 LYS A CA 1
ATOM 694 C C . LYS A 1 94 ? 7.162 -2.625 22.533 1.00 76.00 94 LYS A C 1
ATOM 696 O O . LYS A 1 94 ? 7.974 -1.708 22.544 1.00 76.00 94 LYS A O 1
ATOM 701 N N . GLY A 1 95 ? 5.866 -2.449 22.282 1.00 72.25 95 GLY A N 1
ATOM 702 C CA . GLY A 1 95 ? 5.254 -1.143 22.019 1.00 72.25 95 GLY A CA 1
ATOM 703 C C . GLY A 1 95 ? 5.335 -0.654 20.568 1.00 72.25 95 GLY A C 1
ATOM 704 O O . GLY A 1 95 ? 4.769 0.394 20.270 1.00 72.25 95 GLY A O 1
ATOM 705 N N . ALA A 1 96 ? 5.980 -1.392 19.658 1.00 73.31 96 ALA A N 1
ATOM 706 C CA . ALA A 1 96 ? 5.954 -1.067 18.234 1.00 73.31 96 ALA A CA 1
ATOM 707 C C . ALA A 1 96 ? 4.631 -1.509 17.583 1.00 73.31 96 ALA A C 1
ATOM 709 O O . ALA A 1 96 ? 4.046 -2.530 17.963 1.00 73.31 96 ALA A O 1
ATOM 710 N N . SER A 1 97 ? 4.176 -0.758 16.574 1.00 74.25 97 SER A N 1
ATOM 711 C CA . SER A 1 97 ? 3.063 -1.178 15.717 1.00 74.25 97 SER A CA 1
ATOM 712 C C . SER A 1 97 ? 3.423 -2.487 15.015 1.00 74.25 97 SER A C 1
ATOM 714 O O . SER A 1 97 ? 4.496 -2.577 14.420 1.00 74.25 97 SER A O 1
ATOM 716 N N . GLY A 1 98 ? 2.551 -3.493 15.105 1.00 82.00 98 GLY A N 1
ATOM 717 C CA . GLY A 1 98 ? 2.733 -4.764 14.408 1.00 82.00 98 GLY A CA 1
ATOM 718 C C . GLY A 1 98 ? 2.252 -4.658 12.968 1.00 82.00 98 GLY A C 1
ATOM 719 O O . GLY A 1 98 ? 2.999 -4.259 12.079 1.00 82.00 98 GLY A O 1
ATOM 720 N N . ASN A 1 99 ? 0.988 -5.009 12.753 1.00 89.19 99 ASN A N 1
ATOM 721 C CA . ASN A 1 99 ? 0.414 -5.063 11.416 1.00 89.19 99 ASN A CA 1
ATOM 722 C C . ASN A 1 99 ? 0.020 -3.675 10.904 1.00 89.19 99 ASN A C 1
ATOM 724 O O . ASN A 1 99 ? -0.340 -2.776 11.669 1.00 89.19 99 ASN A O 1
ATOM 728 N N . VAL A 1 100 ? 0.037 -3.528 9.580 1.00 89.94 100 VAL A N 1
ATOM 729 C CA . VAL A 1 100 ? -0.493 -2.343 8.901 1.00 89.94 100 VAL A CA 1
ATOM 730 C C . VAL A 1 100 ? -2.012 -2.308 9.073 1.00 89.94 100 VAL A C 1
ATOM 732 O O . VAL A 1 100 ? -2.684 -3.331 8.916 1.00 89.94 100 VAL A O 1
ATOM 735 N N . ALA A 1 101 ? -2.554 -1.131 9.391 1.00 94.12 101 ALA A N 1
ATOM 736 C CA . ALA A 1 101 ? -3.987 -0.946 9.563 1.00 94.12 101 ALA A CA 1
ATOM 737 C C . ALA A 1 101 ? -4.735 -1.054 8.225 1.00 94.12 101 ALA A C 1
ATOM 739 O O . ALA A 1 101 ? -4.406 -0.347 7.269 1.00 94.12 101 ALA A O 1
ATOM 740 N N . THR A 1 102 ? -5.754 -1.913 8.153 1.00 94.25 102 THR A N 1
ATOM 741 C CA . THR A 1 102 ? -6.538 -2.136 6.924 1.00 94.25 102 THR A CA 1
ATOM 742 C C . THR A 1 102 ? -7.200 -0.851 6.421 1.00 94.25 102 THR A C 1
ATOM 744 O O . THR A 1 102 ? -7.272 -0.625 5.217 1.00 94.25 102 THR A O 1
ATOM 747 N N . GLU A 1 103 ? -7.636 0.029 7.318 1.00 95.38 103 GLU A N 1
ATOM 748 C CA . GLU A 1 103 ? -8.247 1.318 6.988 1.00 95.38 103 GLU A CA 1
ATOM 749 C C . GLU A 1 103 ? -7.272 2.246 6.253 1.00 95.38 103 GLU A C 1
ATOM 751 O O . GLU A 1 103 ? -7.663 2.936 5.313 1.00 95.38 103 GLU A O 1
ATOM 756 N N . ASP A 1 104 ? -5.996 2.245 6.650 1.00 93.88 104 ASP A N 1
ATOM 757 C CA . ASP A 1 104 ? -4.957 3.067 6.024 1.00 93.88 104 ASP A CA 1
ATOM 758 C C . ASP A 1 104 ? -4.651 2.551 4.608 1.00 93.88 104 ASP A C 1
ATOM 760 O O . ASP A 1 104 ? -4.525 3.341 3.670 1.00 93.88 104 ASP A O 1
ATOM 764 N N . VAL A 1 105 ? -4.625 1.224 4.432 1.00 91.69 105 VAL A N 1
ATOM 765 C CA . VAL A 1 105 ? -4.454 0.576 3.122 1.00 91.69 105 VAL A CA 1
ATOM 766 C C . VAL A 1 105 ? -5.642 0.869 2.209 1.00 91.69 105 VAL A C 1
ATOM 768 O O . VAL A 1 105 ? -5.450 1.323 1.086 1.00 91.69 105 VAL A O 1
ATOM 771 N N . VAL A 1 106 ? -6.874 0.658 2.679 1.00 93.31 106 VAL A N 1
ATOM 772 C CA . VAL A 1 106 ? -8.086 0.908 1.881 1.00 93.31 106 VAL A CA 1
ATOM 773 C C . VAL A 1 106 ? -8.201 2.385 1.510 1.00 93.31 106 VAL A C 1
ATOM 775 O O . VAL A 1 106 ? -8.529 2.697 0.369 1.00 93.31 106 VAL A O 1
ATOM 778 N N . TYR A 1 107 ? -7.883 3.299 2.428 1.00 93.88 107 TYR A N 1
ATOM 779 C CA . TYR A 1 107 ? -7.865 4.732 2.139 1.00 93.88 107 TYR A CA 1
ATOM 780 C C . TYR A 1 107 ? -6.857 5.085 1.042 1.00 93.88 107 TYR A C 1
ATOM 782 O O . TYR A 1 107 ? -7.204 5.782 0.088 1.00 93.88 107 TYR A O 1
ATOM 790 N N . MET A 1 108 ? -5.632 4.558 1.142 1.00 91.19 108 MET A N 1
ATOM 791 C CA . MET A 1 108 ? -4.608 4.728 0.113 1.00 91.19 108 MET A CA 1
ATOM 792 C C . MET A 1 108 ? -5.085 4.180 -1.238 1.00 91.19 108 MET A C 1
ATOM 794 O O . MET A 1 108 ? -5.038 4.898 -2.232 1.00 91.19 108 MET A O 1
ATOM 798 N N . LEU A 1 109 ? -5.577 2.939 -1.281 1.00 89.06 109 LEU A N 1
ATOM 799 C CA . LEU A 1 109 ? -6.025 2.290 -2.516 1.00 89.06 109 LEU A CA 1
ATOM 800 C C . LEU A 1 109 ? -7.196 3.038 -3.167 1.00 89.06 109 LEU A C 1
ATOM 802 O O . LEU A 1 109 ? -7.178 3.252 -4.377 1.00 89.06 109 LEU A O 1
ATOM 806 N N . ASN A 1 110 ? -8.154 3.521 -2.372 1.00 89.62 110 ASN A N 1
ATOM 807 C CA . ASN A 1 110 ? -9.243 4.364 -2.864 1.00 89.62 110 ASN A CA 1
ATOM 808 C C . ASN A 1 110 ? -8.714 5.679 -3.462 1.00 89.62 110 ASN A C 1
ATOM 810 O O . ASN A 1 110 ? -9.169 6.086 -4.530 1.00 89.62 110 ASN A O 1
ATOM 814 N N . GLY A 1 111 ? -7.729 6.318 -2.819 1.00 86.19 111 GLY A N 1
ATOM 815 C CA . GLY A 1 111 ? -7.075 7.528 -3.331 1.00 86.19 111 GLY A CA 1
ATOM 816 C C . GLY A 1 111 ? -6.297 7.307 -4.634 1.00 86.19 111 GLY A C 1
ATOM 817 O O . GLY A 1 111 ? -6.191 8.221 -5.448 1.00 86.19 111 GLY A O 1
ATOM 818 N N . LEU A 1 112 ? -5.807 6.086 -4.863 1.00 82.12 112 LEU A 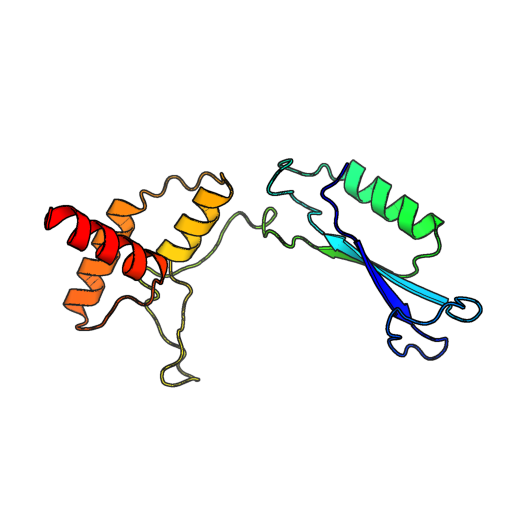N 1
ATOM 819 C CA . LEU A 1 112 ? -5.175 5.661 -6.116 1.00 82.12 112 LEU A CA 1
ATOM 820 C C . LEU A 1 112 ? -6.188 5.185 -7.175 1.00 82.12 112 LEU A C 1
ATOM 822 O O . LEU A 1 112 ? -5.785 4.777 -8.261 1.00 82.12 112 LEU A O 1
ATOM 826 N N . GLY A 1 113 ? -7.492 5.203 -6.878 1.00 83.19 113 GLY A N 1
ATOM 827 C CA . GLY A 1 113 ? -8.537 4.718 -7.785 1.00 83.19 113 GLY A CA 1
ATOM 828 C C . GLY A 1 113 ? -8.583 3.192 -7.941 1.00 83.19 113 GLY A C 1
ATOM 829 O O . GLY A 1 113 ? -9.208 2.688 -8.875 1.00 83.19 113 GLY A O 1
ATOM 830 N N . ILE A 1 114 ? -7.938 2.441 -7.044 1.00 82.56 114 ILE A N 1
ATOM 831 C CA . ILE A 1 114 ? -7.902 0.975 -7.073 1.00 82.56 114 ILE A CA 1
ATOM 832 C C . ILE A 1 114 ? -9.152 0.427 -6.381 1.00 82.56 114 ILE A C 1
ATOM 834 O O . ILE A 1 114 ? -9.416 0.696 -5.209 1.00 82.56 114 ILE A O 1
ATOM 838 N N . LYS A 1 115 ? -9.929 -0.384 -7.105 1.00 84.94 115 LYS A N 1
ATOM 839 C CA . LYS A 1 115 ? -11.184 -0.950 -6.601 1.00 84.94 115 LYS A CA 1
ATOM 840 C C . LYS A 1 115 ? -10.925 -2.159 -5.698 1.00 84.94 115 LYS A C 1
ATOM 842 O O . LYS A 1 115 ? -10.511 -3.211 -6.170 1.00 84.94 115 LYS A O 1
ATOM 847 N N . THR A 1 116 ? -11.250 -2.020 -4.414 1.00 88.38 116 THR A N 1
ATOM 848 C CA . THR A 1 116 ? -11.116 -3.079 -3.392 1.00 88.38 116 THR A CA 1
ATOM 849 C C . THR A 1 116 ? -12.442 -3.742 -3.009 1.00 88.38 116 THR A C 1
ATOM 851 O O . THR A 1 116 ? -12.439 -4.811 -2.410 1.00 88.38 116 THR A O 1
ATOM 854 N N . ASN A 1 117 ? -13.582 -3.121 -3.345 1.00 91.75 117 ASN A N 1
ATOM 855 C CA . ASN A 1 117 ? -14.928 -3.490 -2.868 1.00 91.75 117 ASN A CA 1
ATOM 856 C C . ASN A 1 117 ? -15.097 -3.463 -1.336 1.00 91.75 117 ASN A C 1
ATOM 858 O O . ASN A 1 117 ? -16.028 -4.072 -0.810 1.00 91.75 117 ASN A O 1
ATOM 862 N N . VAL A 1 118 ? -14.232 -2.741 -0.619 1.00 93.62 118 VAL A N 1
ATOM 863 C CA . VAL A 1 118 ? -14.332 -2.570 0.834 1.00 93.62 118 VAL A CA 1
ATOM 864 C C . VAL A 1 118 ? -14.990 -1.230 1.159 1.00 93.62 118 VAL A C 1
ATOM 866 O O . VAL A 1 118 ? -14.560 -0.178 0.690 1.00 93.62 118 VAL A O 1
ATOM 869 N N . ASP A 1 119 ? -16.030 -1.267 1.990 1.00 94.06 119 ASP A N 1
ATOM 870 C CA . ASP A 1 119 ? -16.675 -0.074 2.540 1.00 94.06 119 ASP A CA 1
ATOM 871 C C . ASP A 1 119 ? -15.856 0.449 3.728 1.00 94.06 119 ASP A C 1
ATOM 873 O O . ASP A 1 119 ? -15.803 -0.177 4.791 1.00 94.06 119 ASP A O 1
ATOM 877 N N . LEU A 1 120 ? -15.201 1.597 3.534 1.00 93.38 120 LEU A N 1
ATOM 878 C CA . LEU A 1 120 ? -14.318 2.187 4.539 1.00 93.38 120 LEU A CA 1
ATOM 879 C C . LEU A 1 120 ? -15.071 2.589 5.818 1.00 93.38 120 LEU A C 1
ATOM 881 O O . LEU A 1 120 ? -14.534 2.417 6.910 1.00 93.38 120 LEU A O 1
ATOM 885 N N . GLY A 1 121 ? -16.312 3.072 5.711 1.00 92.75 121 GLY A N 1
ATOM 886 C CA . GLY A 1 121 ? -17.106 3.477 6.873 1.00 92.75 121 GLY A CA 1
ATOM 887 C C . GLY A 1 121 ? -17.486 2.282 7.745 1.00 92.75 121 GLY A C 1
ATOM 888 O O . GLY A 1 121 ? -17.331 2.321 8.967 1.00 92.75 121 GLY A O 1
ATOM 889 N N . LYS A 1 122 ? -17.909 1.177 7.120 1.00 95.06 122 LYS A N 1
ATOM 890 C CA . LYS A 1 122 ? -18.185 -0.080 7.836 1.00 95.06 122 LYS A CA 1
ATOM 891 C C . LYS A 1 122 ? -16.922 -0.672 8.450 1.00 95.06 122 LYS A C 1
ATOM 893 O O . LYS A 1 122 ? -16.970 -1.142 9.584 1.00 95.06 122 LYS A O 1
ATOM 898 N N . LEU A 1 123 ? -15.800 -0.630 7.733 1.00 94.88 123 LEU A N 1
ATOM 899 C CA . LEU A 1 123 ? -14.518 -1.114 8.243 1.00 94.88 123 LEU A CA 1
ATOM 900 C C . LEU A 1 123 ? -14.082 -0.336 9.492 1.00 94.88 123 LEU A C 1
ATOM 902 O O . LEU A 1 123 ? -13.728 -0.950 10.497 1.00 94.88 123 LEU A O 1
ATOM 906 N N . MET A 1 124 ? -14.185 0.996 9.461 1.00 94.69 124 MET A N 1
ATOM 907 C CA . MET A 1 124 ? -13.908 1.842 10.624 1.00 94.69 124 MET A CA 1
ATOM 908 C C . MET A 1 124 ? -14.826 1.515 11.808 1.00 94.69 124 MET A C 1
ATOM 910 O O . MET A 1 124 ? -14.348 1.433 12.935 1.00 94.69 124 MET A O 1
ATOM 914 N N . ALA A 1 125 ? -16.118 1.259 11.574 1.00 93.50 125 ALA A N 1
ATOM 915 C CA . ALA A 1 125 ? -17.044 0.870 12.641 1.00 93.50 125 ALA A CA 1
ATOM 916 C C . ALA A 1 125 ? -16.649 -0.461 13.311 1.00 93.50 125 ALA A C 1
ATOM 918 O O . ALA A 1 125 ? -16.750 -0.597 14.532 1.00 93.50 125 ALA A O 1
ATOM 919 N N . VAL A 1 126 ? -16.159 -1.432 12.530 1.00 94.88 126 VAL A N 1
ATOM 920 C CA . VAL A 1 126 ? -15.608 -2.693 13.058 1.00 94.88 126 VAL A CA 1
ATOM 921 C C . VAL A 1 126 ? -14.336 -2.432 13.869 1.00 94.88 126 VAL A C 1
ATOM 923 O O . VAL A 1 126 ? -14.190 -2.983 14.963 1.00 94.88 126 VAL A O 1
ATOM 926 N N . GLY A 1 127 ? -13.445 -1.567 13.374 1.00 94.00 127 GLY A N 1
ATOM 927 C CA . GLY A 1 127 ? -12.242 -1.131 14.085 1.00 94.00 127 GLY A CA 1
ATOM 928 C C . GLY A 1 127 ? -12.550 -0.479 15.431 1.00 94.00 127 GLY A C 1
ATOM 929 O O . GLY A 1 127 ? -11.988 -0.863 16.456 1.00 94.00 127 GLY A O 1
ATOM 930 N N . ASP A 1 128 ? -13.516 0.433 15.465 1.00 94.00 128 ASP A N 1
ATOM 931 C CA . ASP A 1 128 ? -13.959 1.084 16.696 1.00 94.00 128 ASP A CA 1
ATOM 932 C C . ASP A 1 128 ? -14.579 0.089 17.683 1.00 94.00 128 ASP A C 1
ATOM 934 O O . ASP A 1 128 ? -14.322 0.170 18.886 1.00 94.00 128 ASP A O 1
ATOM 938 N N . PHE A 1 129 ? -15.377 -0.865 17.195 1.00 95.81 129 PHE A N 1
ATOM 939 C CA . PHE A 1 129 ? -15.968 -1.914 18.025 1.00 95.81 129 PHE A CA 1
ATOM 940 C C . PHE A 1 129 ? -14.894 -2.751 18.733 1.00 95.81 129 PHE A C 1
ATOM 942 O O . PHE A 1 129 ? -14.921 -2.883 19.960 1.00 95.81 129 PHE A O 1
ATOM 949 N N . ILE A 1 130 ? -13.920 -3.277 17.984 1.00 94.19 130 ILE A N 1
ATOM 950 C CA . ILE A 1 130 ? -12.884 -4.144 18.555 1.00 94.19 130 ILE A CA 1
ATOM 951 C C . ILE A 1 130 ? -11.917 -3.363 19.453 1.00 94.19 130 ILE A C 1
ATOM 953 O O . ILE A 1 130 ? -11.536 -3.850 20.517 1.00 94.19 130 ILE A O 1
ATOM 957 N N . CYS A 1 131 ? -11.574 -2.124 19.094 1.00 92.88 131 CYS A N 1
ATOM 958 C CA . CYS A 1 131 ? -10.741 -1.253 19.921 1.00 92.88 131 CYS A CA 1
ATOM 959 C C . CYS A 1 131 ? -11.399 -0.924 21.265 1.00 92.88 131 CYS A C 1
ATOM 961 O O . CYS A 1 131 ? -10.733 -1.016 22.299 1.00 92.88 131 CYS A O 1
ATOM 963 N N . LYS A 1 132 ? -12.707 -0.623 21.274 1.00 93.75 132 LYS A N 1
ATOM 964 C CA . LYS A 1 132 ? -13.480 -0.425 22.512 1.00 93.75 132 LYS A CA 1
ATOM 965 C C . LYS A 1 132 ? -13.486 -1.680 23.376 1.00 93.75 132 LYS A C 1
ATOM 967 O O . LYS A 1 132 ? -13.262 -1.582 24.577 1.00 93.75 132 LYS A O 1
ATOM 972 N N . HIS A 1 133 ? -13.694 -2.849 22.771 1.00 94.25 133 HIS A N 1
ATOM 973 C CA . HIS A 1 133 ? -13.701 -4.117 23.499 1.00 94.25 133 HIS A CA 1
ATOM 974 C C . HIS A 1 133 ? -12.337 -4.446 24.128 1.00 94.25 133 HIS A C 1
ATOM 976 O O . HIS A 1 133 ? -12.270 -4.942 25.247 1.00 94.25 133 HIS A O 1
ATOM 982 N N . LEU A 1 134 ? -11.245 -4.122 23.433 1.00 91.31 134 LEU A N 1
ATOM 983 C CA . LEU A 1 134 ? -9.875 -4.336 23.906 1.00 91.31 134 LEU A CA 1
ATOM 984 C C . LEU A 1 134 ? -9.345 -3.206 24.808 1.00 91.31 134 LEU A C 1
ATOM 986 O O . LEU A 1 134 ? -8.198 -3.274 25.244 1.00 91.31 134 LEU A O 1
ATOM 990 N N . GLY A 1 135 ? -10.134 -2.154 25.057 1.00 91.12 135 GLY A N 1
ATOM 991 C CA . GLY A 1 135 ? -9.722 -1.012 25.879 1.00 91.12 135 GLY A CA 1
ATOM 992 C C . GLY A 1 135 ? -8.522 -0.240 25.316 1.00 91.12 135 GLY A C 1
ATOM 993 O O . GLY A 1 135 ? -7.742 0.324 26.081 1.00 91.12 135 GLY A O 1
ATOM 994 N N . ARG A 1 136 ? -8.343 -0.223 23.989 1.00 89.38 136 ARG A N 1
ATOM 995 C CA . ARG A 1 136 ? -7.220 0.453 23.317 1.00 89.38 136 ARG A CA 1
ATOM 996 C C . ARG A 1 136 ? -7.696 1.430 22.254 1.00 89.38 136 ARG A C 1
ATOM 998 O O . ARG A 1 136 ? -8.802 1.323 21.736 1.00 89.38 136 ARG A O 1
ATOM 1005 N N . GLN A 1 137 ? -6.818 2.350 21.871 1.00 89.25 137 GLN A N 1
ATOM 1006 C CA . GLN A 1 137 ? -7.044 3.216 20.716 1.00 89.25 137 GLN A CA 1
ATOM 1007 C C . GLN A 1 137 ? -6.746 2.482 19.399 1.00 89.25 137 GLN A C 1
ATOM 1009 O O . GLN A 1 137 ? -5.970 1.514 19.365 1.00 89.25 137 GLN A O 1
ATOM 1014 N N . SER A 1 138 ? -7.380 2.954 18.322 1.00 90.62 138 SER A N 1
ATOM 1015 C CA . SER A 1 138 ? -7.104 2.486 16.964 1.00 90.62 138 SER A CA 1
ATOM 1016 C C . SER A 1 138 ? -5.694 2.889 16.542 1.00 90.62 138 SER A C 1
ATOM 1018 O O . SER A 1 138 ? -5.268 4.021 16.763 1.00 90.62 138 SER A O 1
ATOM 1020 N N . GLY A 1 139 ? -4.962 1.948 15.943 1.00 90.62 139 GLY A N 1
ATOM 1021 C CA . GLY A 1 139 ? -3.666 2.204 15.318 1.00 90.62 139 GLY A CA 1
ATOM 1022 C C . GLY A 1 139 ? -3.777 2.802 13.913 1.00 90.62 139 GLY A C 1
ATOM 1023 O O . GLY A 1 139 ? -2.759 3.205 13.356 1.00 90.62 139 GLY A O 1
ATOM 1024 N N . SER A 1 140 ? -4.985 2.875 13.341 1.00 93.12 140 SER A N 1
ATOM 1025 C CA . SER A 1 140 ? -5.211 3.502 12.038 1.00 93.12 140 SER A CA 1
ATOM 1026 C C . SER A 1 140 ? -5.147 5.026 12.138 1.00 93.12 140 SER A C 1
ATOM 1028 O O . SER A 1 140 ? -5.877 5.664 12.910 1.00 93.12 140 SER A O 1
ATOM 1030 N N . LYS A 1 141 ? -4.313 5.626 11.285 1.00 93.06 141 LYS A N 1
ATOM 1031 C CA . LYS A 1 141 ? -4.249 7.085 11.132 1.00 93.06 141 LYS A CA 1
ATOM 1032 C C . LYS A 1 141 ? -5.492 7.616 10.428 1.00 93.06 141 LYS A C 1
ATOM 1034 O O . LYS A 1 141 ? -6.019 8.648 10.842 1.00 93.06 141 LYS A O 1
ATOM 1039 N N . THR A 1 142 ? -5.977 6.897 9.417 1.00 92.50 142 THR A N 1
ATOM 1040 C CA . THR A 1 142 ? -7.209 7.219 8.692 1.00 92.50 142 THR A CA 1
ATOM 1041 C C . THR A 1 142 ? -8.401 7.263 9.637 1.00 92.50 142 THR A C 1
ATOM 1043 O O . THR A 1 142 ? -9.098 8.275 9.678 1.00 92.50 142 THR A O 1
ATOM 1046 N N . ALA A 1 143 ? -8.610 6.216 10.441 1.00 91.50 143 ALA A N 1
ATOM 1047 C CA . ALA A 1 143 ? -9.724 6.161 11.380 1.00 91.50 143 ALA A CA 1
ATOM 1048 C C . ALA A 1 143 ? -9.644 7.312 12.391 1.00 91.50 143 ALA A C 1
ATOM 1050 O O . ALA A 1 143 ? -10.615 8.029 12.608 1.00 91.50 143 ALA A O 1
ATOM 1051 N N . THR A 1 144 ? -8.452 7.571 12.936 1.00 91.38 144 THR A N 1
ATOM 1052 C CA . THR A 1 144 ? -8.237 8.674 13.884 1.00 91.38 144 THR A CA 1
ATOM 1053 C C . THR A 1 144 ? -8.542 10.047 13.276 1.00 91.38 144 THR A C 1
ATOM 1055 O O . THR A 1 144 ? -9.087 10.916 13.959 1.00 91.38 144 THR A O 1
ATOM 1058 N N . ALA A 1 145 ? -8.177 10.273 12.012 1.00 91.69 145 ALA A N 1
ATOM 1059 C CA . ALA A 1 145 ? -8.422 11.538 11.326 1.00 91.69 145 ALA A CA 1
ATOM 1060 C C . ALA A 1 145 ? -9.905 11.721 10.973 1.00 91.69 145 ALA A C 1
ATOM 1062 O O . ALA A 1 145 ? -10.491 12.758 11.282 1.00 91.69 145 ALA A O 1
ATOM 1063 N N . LEU A 1 146 ? -10.524 10.705 10.371 1.00 89.38 146 LEU A N 1
ATOM 1064 C CA . LEU A 1 146 ? -11.907 10.774 9.905 1.00 89.38 146 LEU A CA 1
ATOM 1065 C C . LEU A 1 146 ? -12.908 10.822 11.064 1.00 89.38 146 LEU A C 1
ATOM 1067 O O . LEU A 1 146 ? -13.858 11.599 10.997 1.00 89.38 146 LEU A O 1
ATOM 1071 N N . SER A 1 147 ? -12.658 10.099 12.161 1.00 83.62 147 SER A N 1
ATOM 1072 C CA . SER A 1 147 ? -13.533 10.135 13.340 1.00 83.62 147 SER A CA 1
ATOM 1073 C C . SER A 1 147 ? -13.571 11.514 14.014 1.00 83.62 147 SER A C 1
ATOM 1075 O O . SER A 1 147 ? -14.608 11.909 14.551 1.00 83.62 147 SER A O 1
ATOM 1077 N N . LYS A 1 148 ? -12.473 12.287 13.956 1.00 77.88 148 LYS A N 1
ATOM 1078 C CA . LYS A 1 148 ? -12.439 13.678 14.449 1.00 77.88 148 LYS A CA 1
ATOM 1079 C C . LYS A 1 148 ? -13.287 14.608 13.587 1.00 77.88 148 LYS A C 1
ATOM 1081 O O . LYS A 1 148 ? -14.060 15.390 14.127 1.00 77.88 148 LYS A O 1
ATOM 1086 N N . ILE A 1 149 ? -13.192 14.472 12.265 1.00 73.62 149 ILE A N 1
ATOM 1087 C CA . ILE A 1 149 ? -13.965 15.283 11.315 1.00 73.62 149 ILE A CA 1
ATOM 1088 C C . ILE A 1 149 ? -15.467 15.061 11.514 1.00 73.62 149 ILE A C 1
ATOM 1090 O O . ILE A 1 149 ? -16.226 16.024 11.584 1.00 73.62 149 ILE A O 1
ATOM 1094 N N . THR A 1 150 ? -15.906 13.809 11.670 1.00 65.50 150 THR A N 1
ATOM 1095 C CA . THR A 1 150 ? -17.319 13.512 11.950 1.00 65.50 150 THR A CA 1
ATOM 1096 C C . THR A 1 150 ? -17.788 14.063 13.295 1.00 65.50 150 THR A C 1
ATOM 1098 O O . THR A 1 150 ? -18.913 14.544 13.383 1.00 65.50 150 THR A O 1
ATOM 1101 N N . ALA A 1 151 ? -16.939 14.039 14.328 1.00 63.19 151 ALA A N 1
ATOM 1102 C CA . ALA A 1 151 ? -17.285 14.570 15.646 1.00 63.19 151 ALA A CA 1
ATOM 1103 C C . ALA A 1 151 ? -17.404 16.105 15.659 1.00 63.19 151 ALA A C 1
ATOM 1105 O O . ALA A 1 151 ? -18.254 16.645 16.369 1.00 63.19 151 ALA A O 1
ATOM 1106 N N . ASP A 1 152 ? -16.586 16.809 14.874 1.00 59.94 152 ASP A N 1
ATOM 1107 C CA . ASP A 1 152 ? -16.666 18.267 14.743 1.00 59.94 152 ASP A CA 1
ATOM 1108 C C . ASP A 1 152 ? -17.831 18.708 13.845 1.00 59.94 152 ASP A C 1
ATOM 1110 O O . ASP A 1 152 ? -18.508 19.681 14.167 1.00 59.94 152 ASP A O 1
ATOM 1114 N N . ALA A 1 153 ? -18.147 17.957 12.784 1.00 58.75 153 ALA A N 1
ATOM 1115 C CA . ALA A 1 153 ? -19.313 18.230 11.939 1.00 58.75 153 ALA A CA 1
ATOM 1116 C C . ALA A 1 153 ? -20.649 18.088 12.692 1.00 58.75 153 ALA A C 1
ATOM 1118 O O . ALA A 1 153 ? -21.603 18.785 12.375 1.00 58.75 153 ALA A O 1
ATOM 1119 N N . SER A 1 154 ? -20.719 17.221 13.708 1.00 58.16 154 SER A N 1
ATOM 1120 C CA . SER A 1 154 ? -21.909 17.052 14.558 1.00 58.16 154 SER A CA 1
ATOM 1121 C C . SER A 1 154 ? -22.095 18.123 15.646 1.00 58.16 154 SER A C 1
ATOM 1123 O O . SER A 1 154 ? -23.062 18.054 16.401 1.00 58.16 154 SER A O 1
ATOM 1125 N N . LYS A 1 155 ? -21.164 19.078 15.776 1.00 53.97 155 LYS A N 1
ATOM 1126 C CA . LYS A 1 155 ? -21.226 20.181 16.757 1.00 53.97 155 LYS A CA 1
ATOM 1127 C C . LYS A 1 155 ? -21.640 21.528 16.148 1.00 53.97 155 LYS A C 1
ATOM 1129 O O . LYS A 1 155 ? -21.668 22.520 16.875 1.00 53.97 155 LYS A O 1
ATOM 1134 N N . ILE A 1 156 ? -21.918 21.557 14.847 1.00 47.62 156 ILE A N 1
ATOM 1135 C CA . ILE A 1 156 ? -22.445 22.706 14.096 1.00 47.62 156 ILE A CA 1
ATOM 1136 C C . ILE A 1 156 ? -23.935 22.463 13.865 1.00 47.62 156 ILE A C 1
ATOM 1138 O O . ILE A 1 156 ? -24.707 23.433 14.012 1.00 47.62 156 ILE A O 1
#

Secondary structure (DSSP, 8-state):
-----EEEEEE-TT--EE-S--S--TT--EEEEEE--SSEETTTEE--HHHHHHHHHHHHHTT-SEEEE--TT-TT------BGGG--B-TTSTTSB-SPBHHHHHHHHHHTT------HHHHHHHHHHHHHHTT-----HHHHHHHHHHHHHTT-

Sequence (156 aa):
MRTTQYWYRYRDKLGTPVRTGKSNLAGYSILEVYVSCVVGCPVEGPVPADKVAYVAKKLYDMGCSEISLGDTTGMGISVIDSSVAGLGGCPYAKGASGNVATEDVVYMLNGLGIKTNVDLGKLMAVGDFICKHLGRQSGSKTATALSKITADASKI

Organism: Ensete ventricosum (NCBI:txid4639)

pLDDT: mean 78.52, std 14.03, range [41.84, 95.81]